Protein AF-A0A6I5IQ86-F1 (afdb_monomer)

Solvent-accessible surface area (backbone atoms only — not comparable to full-atom values): 8772 Å² total; per-residue (Å²): 136,82,84,86,88,88,87,76,89,81,80,79,78,82,77,84,78,80,80,78,80,79,77,79,78,75,82,71,63,74,76,74,50,50,69,42,77,32,47,51,63,33,84,90,76,74,44,55,55,39,35,41,35,24,38,71,92,38,59,31,46,34,41,34,33,64,86,77,75,45,74,50,78,50,37,68,43,56,55,69,88,73,70,22,89,58,73,74,70,95,55,71,70,42,40,25,69,80,40,49,88,61,25,39,69,75,51,67,43,47,54,99,58,35,39,40,33,34,31,45,39,92,88,53,47,30,41,29,39,32,39,64,86,75,60,24,55,32,49,37,76,58,130

Foldseek 3Di:
DDDDDDDDDDPDDPDPDDPDPPPPPPPDPPVVFWPAKEFQQDPVVRDTQKMWTATPVGQWIWIAGPVVRDIDTDQWAPDPPDQADDEDDPDPTGGRRVCPPQKGWDYWYDDPQKIWTWIHHPVAIKIWIARNVSRHIYIDGDD

pLDDT: mean 76.57, std 20.05, range [34.09, 96.0]

Mean predicted aligned error: 13.43 Å

Sequence (143 aa):
MMDLFKKGAFRMRHKRTFTVCLMVVSAHTIASDYRLYASDYSVSTKKEKFAAYVLKDNPCIIVYEFKTEKSVQYCELGNKEKNASSVSGDVSLTNLQRDYPTAYVMDISMWSGDVSFTVATPWSDLSCTIDVKDQEVECEVAK

Structure (mmCIF, N/CA/C/O backbone):
data_AF-A0A6I5IQ86-F1
#
_entry.id   AF-A0A6I5IQ86-F1
#
loop_
_atom_site.group_PDB
_atom_site.id
_atom_site.type_symbol
_atom_site.label_atom_id
_atom_site.label_alt_id
_atom_site.label_comp_id
_atom_site.label_asym_id
_atom_site.label_entity_id
_atom_site.label_seq_id
_atom_site.pdbx_PDB_ins_code
_atom_site.Cartn_x
_atom_site.Cartn_y
_atom_site.Cartn_z
_atom_site.occupancy
_atom_site.B_iso_or_equiv
_atom_site.auth_seq_id
_atom_site.auth_comp_id
_atom_site.auth_asym_id
_atom_site.auth_atom_id
_atom_site.pdbx_PDB_model_num
ATOM 1 N N . MET A 1 1 ? -94.267 -13.489 -23.091 1.00 42.56 1 MET A N 1
ATOM 2 C CA . MET A 1 1 ? -92.961 -13.732 -23.733 1.00 42.56 1 MET A CA 1
ATOM 3 C C . MET A 1 1 ? -92.179 -14.618 -22.777 1.00 42.56 1 MET A C 1
ATOM 5 O O . MET A 1 1 ? -91.931 -14.202 -21.654 1.00 42.56 1 MET A O 1
ATOM 9 N N . MET A 1 2 ? -92.014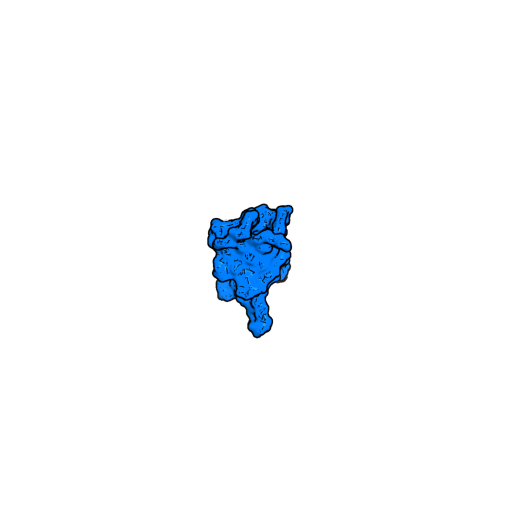 -15.883 -23.161 1.00 34.81 2 MET A N 1
ATOM 10 C CA . MET A 1 2 ? -91.488 -16.982 -22.349 1.00 34.81 2 MET A CA 1
ATOM 11 C C . MET A 1 2 ? -89.955 -16.941 -22.298 1.00 34.81 2 MET A C 1
ATOM 13 O O . MET A 1 2 ? -89.322 -16.748 -23.328 1.00 34.81 2 MET A O 1
ATOM 17 N N . ASP A 1 3 ? -89.436 -17.111 -21.084 1.00 39.88 3 ASP A N 1
ATOM 18 C CA . ASP A 1 3 ? -88.339 -17.988 -20.657 1.00 39.88 3 ASP A CA 1
ATOM 19 C C . ASP A 1 3 ? -86.986 -18.120 -21.396 1.00 39.88 3 ASP A C 1
ATOM 21 O O . ASP A 1 3 ? -86.887 -18.252 -22.610 1.00 39.88 3 ASP A O 1
ATOM 25 N N . LEU A 1 4 ? -85.979 -18.328 -20.527 1.00 42.59 4 LEU A N 1
ATOM 26 C CA . LEU A 1 4 ? -84.715 -19.067 -20.698 1.00 42.59 4 LEU A CA 1
ATOM 27 C C . LEU A 1 4 ? -83.545 -18.360 -21.415 1.00 42.59 4 LEU A C 1
ATOM 29 O O . LEU A 1 4 ? -83.515 -18.231 -22.629 1.00 42.59 4 LEU A O 1
ATOM 33 N N . PHE A 1 5 ? -82.456 -18.081 -20.682 1.00 45.97 5 PHE A N 1
ATOM 34 C CA . PHE A 1 5 ? -81.353 -19.049 -20.577 1.00 45.97 5 PHE A CA 1
ATOM 35 C C . PHE A 1 5 ? -80.316 -18.683 -19.499 1.00 45.97 5 PHE A C 1
ATOM 37 O O . PHE A 1 5 ? -79.873 -17.554 -19.320 1.00 45.97 5 PHE A O 1
ATOM 44 N N . LYS A 1 6 ? -79.936 -19.742 -18.794 1.00 51.56 6 LYS A N 1
ATOM 45 C CA . LYS A 1 6 ? -79.027 -19.902 -17.658 1.00 51.56 6 LYS A CA 1
ATOM 46 C C . LYS A 1 6 ? -77.571 -19.997 -18.140 1.00 51.56 6 LYS A C 1
ATOM 48 O O . LYS A 1 6 ? -77.340 -20.680 -19.132 1.00 51.56 6 LYS A O 1
ATOM 53 N N . LYS A 1 7 ? -76.606 -19.407 -17.419 1.00 47.09 7 LYS A N 1
ATOM 54 C CA . LYS A 1 7 ? -75.146 -19.715 -17.392 1.00 47.09 7 LYS A CA 1
ATOM 55 C C . LYS A 1 7 ? -74.499 -18.709 -16.430 1.00 47.09 7 LYS A C 1
ATOM 57 O O . LYS A 1 7 ? -74.740 -17.525 -16.570 1.00 47.09 7 LYS A O 1
ATOM 62 N N . GLY A 1 8 ? -73.689 -19.013 -15.432 1.00 43.47 8 GLY A N 1
ATOM 63 C CA . GLY A 1 8 ? -73.111 -20.222 -14.867 1.00 43.47 8 GLY A CA 1
ATOM 64 C C . GLY A 1 8 ? -72.074 -19.682 -13.875 1.00 43.47 8 GLY A C 1
ATOM 65 O O . GLY A 1 8 ? -71.210 -18.902 -14.265 1.00 43.47 8 GLY A O 1
ATOM 66 N N . ALA A 1 9 ? -72.216 -19.978 -12.583 1.00 47.69 9 ALA A N 1
ATOM 67 C CA . ALA A 1 9 ? -71.375 -19.398 -11.539 1.00 47.69 9 ALA A CA 1
ATOM 68 C C . ALA A 1 9 ? -69.940 -19.942 -11.631 1.00 47.69 9 ALA A C 1
ATOM 70 O O . ALA A 1 9 ? -69.686 -21.102 -11.303 1.00 47.69 9 ALA A O 1
ATOM 71 N N . PHE A 1 10 ? -68.993 -19.105 -12.057 1.00 44.69 10 PHE A N 1
ATOM 72 C CA . PHE A 1 10 ? -67.575 -19.452 -12.072 1.00 44.69 10 PHE A CA 1
ATOM 73 C C . PHE A 1 10 ? -66.963 -19.148 -10.700 1.00 44.69 10 PHE A C 1
ATOM 75 O O . PHE A 1 10 ? -66.537 -18.036 -10.397 1.00 44.69 10 PHE A O 1
ATOM 82 N N . ARG A 1 11 ? -66.980 -20.151 -9.820 1.00 47.72 11 ARG A N 1
ATOM 83 C CA . ARG A 1 11 ? -66.409 -20.064 -8.473 1.00 47.72 11 ARG A CA 1
ATOM 84 C C . ARG A 1 11 ? -64.884 -20.184 -8.573 1.00 47.72 11 ARG A C 1
ATOM 86 O O . ARG A 1 11 ? -64.344 -21.288 -8.565 1.00 47.72 11 ARG A O 1
ATOM 93 N N . MET A 1 12 ? -64.184 -19.053 -8.682 1.00 49.00 12 MET A N 1
ATOM 94 C CA . MET A 1 12 ? -62.720 -19.020 -8.618 1.00 49.00 12 MET A CA 1
ATOM 95 C C . MET A 1 12 ? -62.241 -19.470 -7.231 1.00 49.00 12 MET A C 1
ATOM 97 O O . MET A 1 12 ? -62.417 -18.776 -6.232 1.00 49.00 12 MET A O 1
ATOM 101 N N . ARG A 1 13 ? -61.615 -20.649 -7.162 1.00 51.94 13 ARG A N 1
ATOM 102 C CA . ARG A 1 13 ? -60.823 -21.070 -6.000 1.00 51.94 13 ARG A CA 1
ATOM 103 C C . ARG A 1 13 ? -59.499 -20.304 -6.024 1.00 51.94 13 ARG A C 1
ATOM 105 O O . ARG A 1 13 ? -58.628 -20.616 -6.831 1.00 51.94 13 ARG A O 1
ATOM 112 N N . HIS A 1 14 ? -59.341 -19.325 -5.136 1.00 46.47 14 HIS A N 1
ATOM 113 C CA . HIS A 1 14 ? -58.048 -18.703 -4.851 1.00 46.47 14 HIS A CA 1
ATOM 114 C C . HIS A 1 14 ? -57.078 -19.753 -4.296 1.00 46.47 14 HIS A C 1
ATOM 116 O O . HIS A 1 14 ? -57.127 -20.111 -3.119 1.00 46.47 14 HIS A O 1
ATOM 122 N N . LYS A 1 15 ? -56.188 -20.261 -5.151 1.00 52.66 15 LYS A N 1
ATOM 123 C CA . LYS A 1 15 ? -54.989 -20.965 -4.701 1.00 52.66 15 LYS A CA 1
ATOM 124 C C . LYS A 1 15 ? -54.020 -19.907 -4.178 1.00 52.66 15 LYS A C 1
ATOM 126 O O . LYS A 1 15 ? -53.472 -19.135 -4.954 1.00 52.66 15 LYS A O 1
ATOM 131 N N . ARG A 1 16 ? -53.853 -19.846 -2.856 1.00 56.22 16 ARG A N 1
ATOM 132 C CA . ARG A 1 16 ? -52.810 -19.048 -2.203 1.00 56.22 16 ARG A CA 1
ATOM 133 C C . ARG A 1 16 ? -51.456 -19.692 -2.504 1.00 56.22 16 ARG A C 1
ATOM 135 O O . ARG A 1 16 ? -51.051 -20.623 -1.818 1.00 56.22 16 ARG A O 1
ATOM 142 N N . THR A 1 17 ? -50.788 -19.246 -3.558 1.00 61.06 17 THR A N 1
ATOM 143 C CA . THR A 1 17 ? -49.380 -19.565 -3.811 1.00 61.06 17 THR A CA 1
ATOM 144 C C . THR A 1 17 ? -48.519 -18.698 -2.899 1.00 61.06 17 THR A C 1
ATOM 146 O O . THR A 1 17 ? -48.407 -17.493 -3.104 1.00 61.06 17 THR A O 1
ATOM 149 N N . PHE A 1 18 ? -47.957 -19.309 -1.855 1.00 52.53 18 PHE A N 1
ATOM 150 C CA . PHE A 1 18 ? -46.910 -18.711 -1.029 1.00 52.53 18 PHE A CA 1
ATOM 151 C C . PHE A 1 18 ? -45.585 -18.836 -1.782 1.00 52.53 18 PHE A C 1
ATOM 153 O O . PHE A 1 18 ? -44.971 -19.901 -1.804 1.00 52.53 18 PHE A O 1
ATOM 160 N N . THR A 1 19 ? -45.164 -17.758 -2.438 1.00 64.62 19 THR A N 1
ATOM 161 C CA . THR A 1 19 ? -43.829 -17.672 -3.034 1.00 64.62 19 THR A CA 1
ATOM 162 C C . THR A 1 19 ? -42.830 -17.425 -1.909 1.00 64.62 19 THR A C 1
ATOM 164 O O . THR A 1 19 ? -42.706 -16.311 -1.407 1.00 64.62 19 THR A O 1
ATOM 167 N N . VAL A 1 20 ? -42.147 -18.483 -1.473 1.00 56.28 20 VAL A N 1
ATOM 168 C CA . VAL A 1 20 ? -41.007 -18.375 -0.558 1.00 56.28 20 VAL A CA 1
ATOM 169 C C . VAL A 1 20 ? -39.832 -17.845 -1.375 1.00 56.28 20 VAL A C 1
ATOM 171 O O . VAL A 1 20 ? -39.235 -18.578 -2.161 1.00 56.28 20 VAL A O 1
ATOM 174 N N . CYS A 1 21 ? -39.530 -16.554 -1.232 1.00 55.97 21 CYS A N 1
ATOM 175 C CA . CYS A 1 21 ? -38.310 -15.969 -1.780 1.00 55.97 21 CYS A CA 1
ATOM 176 C C . CYS A 1 21 ? -37.127 -16.504 -0.965 1.00 55.97 21 CYS A C 1
ATOM 178 O O . CYS A 1 21 ? -36.835 -16.008 0.124 1.00 55.97 21 CYS A O 1
ATOM 180 N N . LEU A 1 22 ? -36.475 -17.553 -1.468 1.00 55.16 22 LEU A N 1
ATOM 181 C CA . LEU A 1 22 ? -35.178 -17.997 -0.968 1.00 55.16 22 LEU A CA 1
ATOM 182 C C . LEU A 1 22 ? -34.155 -16.914 -1.331 1.00 55.16 22 LEU A C 1
ATOM 184 O O . LEU A 1 22 ? -33.595 -16.903 -2.424 1.00 55.16 22 LEU A O 1
ATOM 188 N N . MET A 1 23 ? -33.954 -15.965 -0.420 1.00 54.12 23 MET A N 1
ATOM 189 C CA . MET A 1 23 ? -32.823 -15.046 -0.482 1.00 54.12 23 MET A CA 1
ATOM 190 C C . MET A 1 23 ? -31.579 -15.882 -0.191 1.00 54.12 23 MET A C 1
ATOM 192 O O . MET A 1 23 ? -31.275 -16.187 0.962 1.00 54.12 23 MET A O 1
ATOM 196 N N . VAL A 1 24 ? -30.898 -16.323 -1.247 1.00 55.34 24 VAL A N 1
ATOM 197 C CA . VAL A 1 24 ? -29.578 -16.941 -1.132 1.00 55.34 24 VAL A CA 1
ATOM 198 C C . VAL A 1 24 ? -28.620 -15.829 -0.718 1.00 55.34 24 VAL A C 1
ATOM 200 O O . VAL A 1 24 ? -28.109 -15.089 -1.552 1.00 55.34 24 VAL A O 1
ATOM 203 N N . VAL A 1 25 ? -28.427 -15.663 0.589 1.00 57.19 25 VAL A N 1
ATOM 204 C CA . VAL A 1 25 ? -27.365 -14.812 1.125 1.00 57.19 25 VAL A CA 1
ATOM 205 C C . V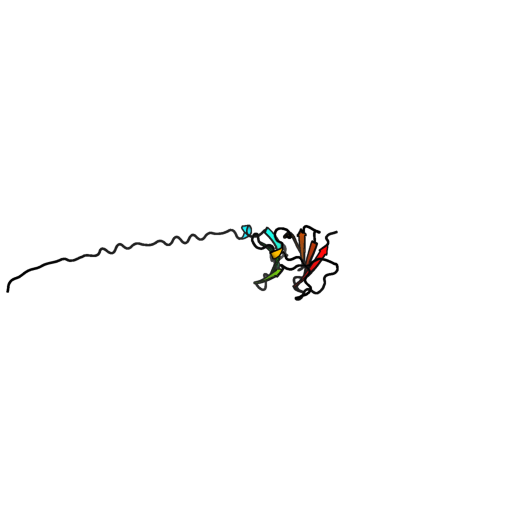AL A 1 25 ? -26.071 -15.591 0.940 1.00 57.19 25 VAL A C 1
ATOM 207 O O . VAL A 1 25 ? -25.705 -16.429 1.762 1.00 57.19 25 VAL A O 1
ATOM 210 N N . SER A 1 26 ? -25.406 -15.380 -0.191 1.00 58.38 26 SER A N 1
ATOM 211 C CA . SER A 1 26 ? -24.057 -15.882 -0.398 1.00 58.38 26 SER A CA 1
ATOM 212 C C . SER A 1 26 ? -23.126 -1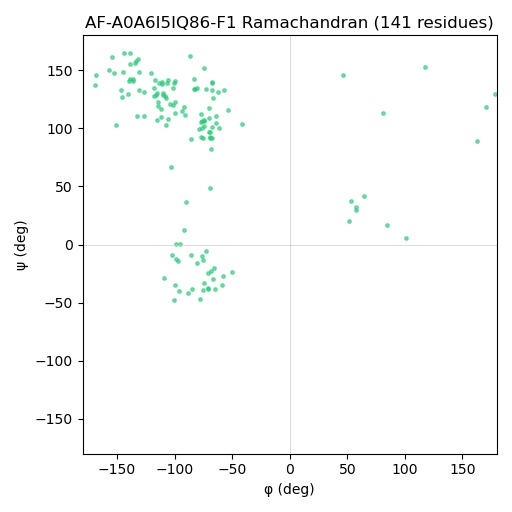5.136 0.554 1.00 58.38 26 SER A C 1
ATOM 214 O O . SER A 1 26 ? -22.755 -13.991 0.306 1.00 58.38 26 SER A O 1
ATOM 216 N N . ALA A 1 27 ? -22.764 -15.780 1.662 1.00 48.66 27 ALA A N 1
ATOM 217 C CA . ALA A 1 27 ? -21.665 -15.349 2.512 1.00 48.66 27 ALA A CA 1
ATOM 218 C C . ALA A 1 27 ? -20.356 -15.553 1.733 1.00 48.66 27 ALA A C 1
ATOM 220 O O . ALA A 1 27 ? -19.709 -16.592 1.843 1.00 48.66 27 ALA A O 1
ATOM 221 N N . HIS A 1 28 ? -20.004 -14.605 0.864 1.00 52.41 28 HIS A N 1
ATOM 222 C CA . HIS A 1 28 ? -18.661 -14.548 0.303 1.00 52.41 28 HIS A CA 1
ATOM 223 C C . HIS A 1 28 ? -17.719 -14.120 1.424 1.00 52.41 28 HIS A C 1
ATOM 225 O O . HIS A 1 28 ? -17.875 -13.074 2.052 1.00 52.41 28 HIS A O 1
ATOM 231 N N . THR A 1 29 ? -16.794 -15.010 1.747 1.00 50.69 29 THR A N 1
ATOM 232 C CA . THR A 1 29 ? -15.731 -14.779 2.711 1.00 50.69 29 THR A CA 1
ATOM 233 C C . THR A 1 29 ? -14.832 -13.664 2.184 1.00 50.69 29 THR A C 1
ATOM 235 O O . THR A 1 29 ? -14.027 -13.910 1.297 1.00 50.69 29 THR A O 1
ATOM 238 N N . ILE A 1 30 ? -14.945 -12.462 2.753 1.00 56.41 30 ILE A N 1
ATOM 239 C CA . ILE A 1 30 ? -14.209 -11.233 2.383 1.00 56.41 30 ILE A CA 1
ATOM 240 C C . ILE A 1 30 ? -12.679 -11.444 2.287 1.00 56.41 30 ILE A C 1
ATOM 242 O O . ILE A 1 30 ? -11.989 -10.749 1.552 1.00 56.41 30 ILE A O 1
ATOM 246 N N . ALA A 1 31 ? -12.129 -12.457 2.967 1.00 54.78 31 ALA A N 1
ATOM 247 C CA . ALA A 1 31 ? -10.713 -12.817 2.879 1.00 54.78 31 ALA A CA 1
ATOM 248 C C . ALA A 1 31 ? -10.271 -13.342 1.495 1.00 54.78 31 ALA A C 1
ATOM 250 O O . ALA A 1 31 ? -9.077 -13.325 1.205 1.00 54.78 31 ALA A O 1
ATOM 251 N N . SER A 1 32 ? -11.187 -13.815 0.636 1.00 68.00 32 SER A N 1
ATOM 252 C CA . SER A 1 32 ? -10.815 -14.362 -0.676 1.00 68.00 32 SER A CA 1
ATOM 253 C C . SER A 1 32 ? -10.439 -13.307 -1.704 1.00 68.00 32 SER A C 1
ATOM 255 O O . SER A 1 32 ? -9.883 -13.678 -2.735 1.00 68.00 32 SER A O 1
ATOM 257 N N . ASP A 1 33 ? -10.727 -12.034 -1.455 1.00 87.94 33 ASP A N 1
ATOM 258 C CA . ASP A 1 33 ? -10.669 -11.004 -2.498 1.00 87.94 33 ASP A CA 1
ATOM 259 C C . ASP A 1 33 ? -9.345 -10.230 -2.470 1.00 87.94 33 ASP A C 1
ATOM 261 O O . ASP A 1 33 ? -8.971 -9.574 -3.445 1.00 87.94 33 ASP A O 1
ATOM 265 N N . TYR A 1 34 ? -8.584 -10.374 -1.383 1.00 90.50 34 TYR A N 1
ATOM 266 C CA . TYR A 1 34 ? -7.258 -9.793 -1.226 1.00 90.50 34 TYR A CA 1
ATOM 267 C C . TYR A 1 34 ? -6.191 -10.669 -1.882 1.00 90.50 34 TYR A C 1
ATOM 269 O O . TYR A 1 34 ? -6.138 -11.886 -1.691 1.00 90.50 34 TYR A O 1
ATOM 277 N N . ARG A 1 35 ? -5.307 -10.026 -2.643 1.00 93.75 35 ARG A N 1
ATOM 278 C CA . ARG A 1 35 ? -4.048 -10.611 -3.109 1.00 93.75 35 ARG A CA 1
ATOM 279 C C . ARG A 1 35 ? -2.938 -10.384 -2.089 1.00 93.75 35 ARG A C 1
ATOM 281 O O . ARG A 1 35 ? -2.166 -11.297 -1.830 1.00 93.75 35 ARG A O 1
ATOM 288 N N . LEU A 1 36 ? -2.881 -9.182 -1.519 1.00 95.38 36 LEU A N 1
ATOM 289 C CA . LEU A 1 36 ? -1.920 -8.777 -0.493 1.00 95.38 36 LEU A CA 1
ATOM 290 C C . LEU A 1 36 ? -2.656 -7.993 0.599 1.00 95.38 36 LEU A C 1
ATOM 292 O O . LEU A 1 36 ? -3.566 -7.227 0.279 1.00 95.38 36 LEU A O 1
ATOM 296 N N . TYR A 1 37 ? -2.262 -8.178 1.861 1.00 94.50 37 TYR A N 1
ATOM 297 C CA . TYR A 1 37 ? -2.797 -7.442 3.013 1.00 94.50 37 TYR A CA 1
ATOM 298 C C . TYR A 1 37 ? -1.715 -7.225 4.083 1.00 94.50 37 TYR A C 1
ATOM 300 O O . TYR A 1 37 ? -1.025 -8.171 4.459 1.00 94.50 37 TYR A O 1
ATOM 308 N N . ALA A 1 38 ? -1.605 -5.999 4.592 1.00 94.81 38 ALA A N 1
ATOM 309 C CA . ALA A 1 38 ? -0.806 -5.636 5.757 1.00 94.81 38 ALA A CA 1
ATOM 310 C C . ALA A 1 38 ? -1.512 -4.531 6.555 1.00 94.81 38 ALA A C 1
ATOM 312 O O . ALA A 1 38 ? -2.206 -3.690 5.992 1.00 94.81 38 ALA A O 1
ATOM 313 N N . SER A 1 39 ? -1.328 -4.516 7.871 1.00 94.06 39 SER A N 1
ATOM 314 C CA . SER A 1 39 ? -1.915 -3.523 8.778 1.00 94.06 39 SER A CA 1
ATOM 315 C C . SER A 1 39 ? -0.946 -3.184 9.911 1.00 94.06 39 SER A C 1
ATOM 317 O O . SER A 1 39 ? 0.011 -3.917 10.159 1.00 94.06 39 SER A O 1
ATOM 319 N N . ASP A 1 40 ? -1.194 -2.088 10.637 1.00 91.88 40 ASP A N 1
ATOM 320 C CA . ASP A 1 40 ? -0.386 -1.669 11.796 1.00 91.88 40 ASP A CA 1
ATOM 321 C C . ASP A 1 40 ? -0.935 -2.285 13.083 1.00 91.88 40 ASP A C 1
ATOM 323 O O . ASP A 1 40 ? -0.957 -1.650 14.142 1.00 91.88 40 ASP A O 1
ATOM 327 N N . TYR A 1 41 ? -1.418 -3.526 12.987 1.00 91.50 41 TYR A N 1
ATOM 328 C CA . TYR A 1 41 ? -2.086 -4.199 14.085 1.00 91.50 41 TYR A CA 1
ATOM 329 C C . TYR A 1 41 ? -1.233 -4.193 15.351 1.00 91.50 41 TYR A C 1
ATOM 331 O O . TYR A 1 41 ? -0.169 -4.807 15.454 1.00 91.50 41 TYR A O 1
ATOM 339 N N . SER A 1 42 ? -1.752 -3.519 16.369 1.00 89.81 42 SER A N 1
ATOM 340 C CA . SER A 1 42 ? -1.139 -3.454 17.682 1.00 89.81 42 SER A CA 1
ATOM 341 C C . SER A 1 42 ? -1.677 -4.586 18.552 1.00 89.81 42 SER A C 1
ATOM 343 O O . SER A 1 42 ? -2.828 -4.556 18.988 1.00 89.81 42 SER A O 1
ATOM 345 N N . VAL A 1 43 ? -0.823 -5.560 18.885 1.00 90.06 43 VAL A N 1
ATOM 346 C CA . VAL A 1 43 ? -1.178 -6.688 19.772 1.00 90.06 43 VAL A CA 1
ATOM 347 C C . VAL A 1 43 ? -1.626 -6.209 21.159 1.00 90.06 43 VAL A C 1
ATOM 349 O O . VAL A 1 43 ? -2.526 -6.798 21.756 1.00 90.06 43 VAL A O 1
ATOM 352 N N . SER A 1 44 ? -1.037 -5.119 21.664 1.00 91.50 44 SER A N 1
ATOM 353 C CA . SER A 1 44 ? -1.360 -4.567 22.984 1.00 91.50 44 SER A CA 1
ATOM 354 C C . SER A 1 44 ? -2.743 -3.918 23.037 1.00 91.50 44 SER A C 1
ATOM 356 O O . SER A 1 44 ? -3.450 -4.067 24.031 1.00 91.50 44 SER A O 1
ATOM 358 N N . THR A 1 45 ? -3.149 -3.218 21.975 1.00 91.81 45 THR A N 1
ATOM 359 C CA . THR A 1 45 ? -4.442 -2.514 21.929 1.00 91.81 45 THR A CA 1
ATOM 360 C C . THR A 1 45 ? -5.532 -3.284 21.188 1.00 91.81 45 THR A C 1
ATOM 362 O O . THR A 1 45 ? -6.703 -2.925 21.312 1.00 91.81 45 THR A O 1
ATOM 365 N N . LYS A 1 46 ? -5.164 -4.348 20.459 1.00 90.81 46 LYS A N 1
ATOM 366 C CA . LYS A 1 46 ? -6.019 -5.117 19.540 1.00 90.81 46 LYS A CA 1
ATOM 367 C C . LYS A 1 46 ? -6.717 -4.234 18.505 1.00 90.81 46 LYS A C 1
ATOM 369 O O . LYS A 1 46 ? -7.894 -4.429 18.204 1.00 90.81 46 LYS A O 1
ATOM 374 N N . LYS A 1 47 ? -6.010 -3.214 18.022 1.00 89.94 47 LYS A N 1
ATOM 375 C CA . LYS A 1 47 ? -6.524 -2.235 17.064 1.00 89.94 47 LYS A CA 1
ATOM 376 C C . LYS A 1 47 ? -5.548 -2.051 15.916 1.00 89.94 47 LYS A C 1
ATOM 378 O O . LYS A 1 47 ? -4.336 -2.111 16.113 1.00 89.94 47 LYS A O 1
ATOM 383 N N . GLU A 1 48 ? -6.124 -1.764 14.762 1.00 90.81 48 GLU A N 1
ATOM 384 C CA . GLU A 1 48 ? -5.454 -1.286 13.557 1.00 90.81 48 GLU A CA 1
ATOM 385 C C . GLU A 1 48 ? -5.898 0.162 13.359 1.00 90.81 48 GLU A C 1
ATOM 387 O O . GLU A 1 48 ? -7.055 0.508 13.625 1.00 90.81 48 GLU A O 1
ATOM 392 N N . LYS A 1 49 ? -4.980 1.031 12.954 1.00 92.12 49 LYS A N 1
ATOM 393 C CA . LYS A 1 49 ? -5.308 2.397 12.534 1.00 92.12 49 LYS A CA 1
ATOM 394 C C . LYS A 1 49 ? -5.345 2.480 11.022 1.00 92.12 49 LYS A C 1
ATOM 396 O O . LYS A 1 49 ? -6.209 3.175 10.488 1.00 92.12 49 LYS A O 1
ATOM 401 N N . PHE A 1 50 ? -4.474 1.725 10.361 1.00 92.88 50 PHE A N 1
ATOM 402 C CA . PHE A 1 50 ? -4.373 1.675 8.918 1.00 92.88 50 PHE A CA 1
ATOM 403 C C . PHE A 1 50 ? -4.278 0.230 8.417 1.00 92.88 50 PHE A C 1
ATOM 405 O O . PHE A 1 50 ? -3.879 -0.682 9.145 1.00 92.88 50 PHE A O 1
ATOM 412 N N . ALA A 1 51 ? -4.641 0.028 7.159 1.00 94.19 51 ALA A N 1
ATOM 413 C CA . ALA A 1 51 ? -4.346 -1.183 6.410 1.00 94.19 51 ALA A CA 1
ATOM 414 C C . ALA A 1 51 ? -3.946 -0.811 4.987 1.00 94.19 51 ALA A C 1
ATOM 416 O O . ALA A 1 51 ? -4.551 0.070 4.384 1.00 94.19 51 ALA A O 1
ATOM 417 N N . ALA A 1 52 ? -2.967 -1.515 4.444 1.00 95.75 52 ALA A N 1
ATOM 418 C CA . ALA A 1 52 ? -2.623 -1.492 3.038 1.00 95.75 52 ALA A CA 1
ATOM 419 C C . ALA A 1 52 ? -2.978 -2.837 2.412 1.00 95.75 52 ALA A C 1
ATOM 421 O O . ALA A 1 52 ? -2.746 -3.896 3.000 1.00 95.75 52 ALA A O 1
ATOM 422 N N . TYR A 1 53 ? -3.547 -2.814 1.214 1.00 95.56 53 TYR A N 1
ATOM 423 C CA . TYR A 1 53 ? -3.913 -4.037 0.517 1.00 95.56 53 TYR A CA 1
ATOM 424 C C . TYR A 1 53 ? -3.960 -3.865 -0.996 1.00 95.56 53 TYR A C 1
ATOM 426 O O . TYR A 1 53 ? -4.073 -2.762 -1.526 1.00 95.56 53 TYR A O 1
ATOM 434 N N . VAL A 1 54 ? -3.898 -5.000 -1.689 1.00 96.00 54 VAL A N 1
ATOM 435 C CA . VAL A 1 54 ? -4.108 -5.117 -3.136 1.00 96.00 54 VAL A CA 1
ATOM 436 C C . VAL A 1 54 ? -5.176 -6.177 -3.353 1.00 96.00 54 VAL A C 1
ATOM 438 O O . VAL A 1 54 ? -5.091 -7.263 -2.773 1.00 96.00 54 VAL A O 1
ATOM 441 N N . LEU A 1 55 ? -6.183 -5.881 -4.169 1.00 94.88 55 LEU A N 1
ATOM 442 C CA . LEU A 1 55 ? -7.253 -6.831 -4.480 1.00 94.88 55 LEU A CA 1
ATOM 443 C C . LEU A 1 55 ? -6.851 -7.725 -5.659 1.00 94.88 55 LEU A C 1
ATOM 445 O O . LEU A 1 55 ? -5.933 -7.414 -6.415 1.00 94.88 55 LEU A O 1
ATOM 449 N N . LYS A 1 56 ? -7.540 -8.852 -5.837 1.00 91.69 56 LYS A N 1
ATOM 450 C CA . LYS A 1 56 ? -7.305 -9.739 -6.989 1.00 91.69 56 LYS A CA 1
ATOM 451 C C . LYS A 1 56 ? -7.657 -9.081 -8.324 1.00 91.69 56 LYS A C 1
ATOM 453 O O . LYS A 1 56 ? -6.906 -9.241 -9.280 1.00 91.69 56 LYS A O 1
ATOM 458 N N . ASP A 1 57 ? -8.735 -8.299 -8.349 1.00 91.44 57 ASP A N 1
ATOM 459 C CA . ASP A 1 57 ? -9.254 -7.650 -9.563 1.00 91.44 57 ASP A CA 1
ATOM 460 C C . ASP A 1 57 ? -8.821 -6.176 -9.700 1.00 91.44 57 ASP A C 1
ATOM 462 O O . ASP A 1 57 ? -9.194 -5.502 -10.659 1.00 91.44 57 ASP A O 1
ATOM 466 N N . ASN A 1 58 ? -8.040 -5.655 -8.745 1.00 93.56 58 ASN A N 1
ATOM 467 C CA . ASN A 1 58 ? -7.497 -4.298 -8.784 1.00 93.56 58 ASN A CA 1
ATOM 468 C C . ASN A 1 58 ? -5.995 -4.328 -8.452 1.00 93.56 58 ASN A C 1
ATOM 470 O O . ASN A 1 58 ? -5.644 -4.583 -7.298 1.00 93.56 58 ASN A O 1
ATOM 474 N N . PRO A 1 59 ? -5.109 -4.058 -9.429 1.00 93.56 59 PRO A N 1
ATOM 475 C CA . PRO A 1 59 ? -3.664 -4.159 -9.240 1.00 93.56 59 PRO A CA 1
ATOM 476 C C . PRO A 1 59 ? -3.056 -2.999 -8.440 1.00 93.56 59 PRO A C 1
ATOM 478 O O . PRO A 1 59 ? -1.884 -3.079 -8.072 1.00 93.56 59 PRO A O 1
ATOM 481 N N . CYS A 1 60 ? -3.818 -1.935 -8.176 1.00 93.81 60 CYS A N 1
ATOM 482 C CA . CYS A 1 60 ? -3.352 -0.783 -7.415 1.00 93.81 60 CYS A CA 1
ATOM 483 C C . CYS A 1 60 ? -3.261 -1.089 -5.917 1.00 93.81 60 CYS A C 1
ATOM 485 O O . CYS A 1 60 ? -4.029 -1.893 -5.382 1.00 93.81 60 CYS A O 1
ATOM 487 N N . ILE A 1 61 ? -2.356 -0.395 -5.227 1.00 94.62 61 ILE A N 1
ATOM 488 C CA . ILE A 1 61 ? -2.283 -0.451 -3.768 1.00 94.62 61 ILE A CA 1
ATOM 489 C C . ILE A 1 61 ? -3.312 0.503 -3.164 1.00 94.62 61 ILE A C 1
ATOM 491 O O . ILE A 1 61 ? -3.476 1.639 -3.612 1.00 94.62 61 ILE A O 1
ATOM 495 N N . ILE A 1 62 ? -4.046 0.022 -2.167 1.00 95.38 62 ILE A N 1
ATOM 496 C CA . ILE A 1 62 ? -5.081 0.775 -1.465 1.00 95.38 62 ILE A CA 1
ATOM 497 C C . ILE A 1 62 ? -4.662 0.889 -0.007 1.00 95.38 62 ILE A C 1
ATOM 499 O O . ILE A 1 62 ? -4.382 -0.121 0.633 1.00 95.38 62 ILE A O 1
ATOM 503 N N . VAL A 1 63 ? -4.655 2.112 0.516 1.00 94.38 63 VAL A N 1
ATOM 504 C CA . VAL A 1 63 ? -4.439 2.400 1.935 1.00 94.38 63 VAL A CA 1
ATOM 505 C C . VAL A 1 63 ? -5.760 2.831 2.548 1.00 94.38 63 VAL A C 1
ATOM 507 O O . VAL A 1 63 ? -6.404 3.754 2.057 1.00 94.38 63 VAL A O 1
ATOM 510 N N . TYR A 1 64 ? -6.170 2.163 3.617 1.00 93.38 64 TYR A N 1
ATOM 511 C CA . TYR A 1 64 ? -7.406 2.403 4.346 1.00 93.38 64 TYR A CA 1
ATOM 512 C C . TYR A 1 64 ? -7.113 2.881 5.766 1.00 93.38 64 TYR A C 1
ATOM 514 O O . TYR A 1 64 ? -6.349 2.245 6.486 1.00 93.38 64 TYR A O 1
ATOM 522 N N . GLU A 1 65 ? -7.747 3.973 6.186 1.00 92.25 65 GLU A N 1
ATOM 523 C CA . GLU A 1 65 ? -7.711 4.478 7.557 1.00 92.25 65 GLU A CA 1
ATOM 524 C C . GLU A 1 65 ? -8.989 4.065 8.300 1.00 92.25 65 GLU A C 1
ATOM 526 O O . GLU A 1 65 ? -10.084 4.563 8.030 1.00 92.25 65 GLU A O 1
ATOM 531 N N . PHE A 1 66 ? -8.850 3.200 9.306 1.00 92.12 66 PHE A N 1
ATOM 532 C CA . PHE A 1 66 ? -9.986 2.657 10.060 1.00 92.12 66 PHE A CA 1
ATOM 533 C C . PHE A 1 66 ? -10.728 3.709 10.884 1.00 92.12 66 PHE A C 1
ATOM 535 O O . PHE A 1 66 ? -11.923 3.572 11.126 1.00 92.12 66 PHE A O 1
ATOM 542 N N . LYS A 1 67 ? -10.036 4.758 11.342 1.00 90.38 67 LYS A N 1
ATOM 543 C CA . LYS A 1 67 ? -10.652 5.808 12.166 1.00 90.38 67 LYS A CA 1
ATOM 544 C C . LYS A 1 67 ? -11.600 6.696 11.359 1.00 90.38 67 LYS A C 1
ATOM 546 O O . LYS A 1 67 ? -12.599 7.159 11.905 1.00 90.38 67 LYS A O 1
ATOM 551 N N . THR A 1 68 ? -11.244 6.994 10.113 1.00 91.75 68 THR A N 1
ATOM 552 C CA . THR A 1 68 ? -11.996 7.912 9.245 1.00 91.75 68 THR A CA 1
ATOM 553 C C . THR A 1 68 ? -12.846 7.185 8.210 1.00 91.75 68 THR A C 1
ATOM 555 O O . THR A 1 68 ? -13.648 7.839 7.549 1.00 91.75 68 THR A O 1
ATOM 558 N N . GLU A 1 69 ? -12.678 5.865 8.084 1.00 92.75 69 GLU A N 1
ATOM 559 C CA . GLU A 1 69 ? -13.309 5.013 7.070 1.00 92.75 69 GLU A CA 1
ATOM 560 C C . GLU A 1 69 ? -13.000 5.468 5.636 1.00 92.75 69 GLU A C 1
ATOM 562 O O . GLU A 1 69 ? -13.812 5.333 4.720 1.00 92.75 69 GLU A O 1
ATOM 567 N N . LYS A 1 70 ? -11.808 6.039 5.430 1.00 91.81 70 LYS A N 1
ATOM 568 C CA . LYS A 1 70 ? -11.360 6.539 4.128 1.00 91.81 70 LYS A CA 1
ATOM 569 C C . LYS A 1 70 ? -10.319 5.619 3.520 1.00 91.81 70 LYS A C 1
ATOM 571 O O . LYS A 1 70 ? -9.428 5.138 4.212 1.00 91.81 70 LYS A O 1
ATOM 576 N N . SER A 1 71 ? -10.403 5.446 2.206 1.00 92.75 71 SER A N 1
ATOM 577 C CA . SER A 1 71 ? -9.385 4.775 1.402 1.00 92.75 71 SER A CA 1
ATOM 578 C C . SER A 1 71 ? -8.764 5.726 0.388 1.00 92.75 71 SER A C 1
ATOM 580 O O . SER A 1 71 ? -9.482 6.499 -0.250 1.00 92.75 71 SER A O 1
ATOM 582 N N . VAL A 1 72 ? -7.460 5.597 0.173 1.00 92.44 72 VAL A N 1
ATOM 583 C CA . VAL A 1 72 ? -6.733 6.214 -0.940 1.00 92.44 72 VAL A CA 1
ATOM 584 C C . VAL A 1 72 ? -6.143 5.102 -1.796 1.00 92.44 72 VAL A C 1
ATOM 586 O O . VAL A 1 72 ? -5.594 4.134 -1.275 1.00 92.44 72 VAL A O 1
A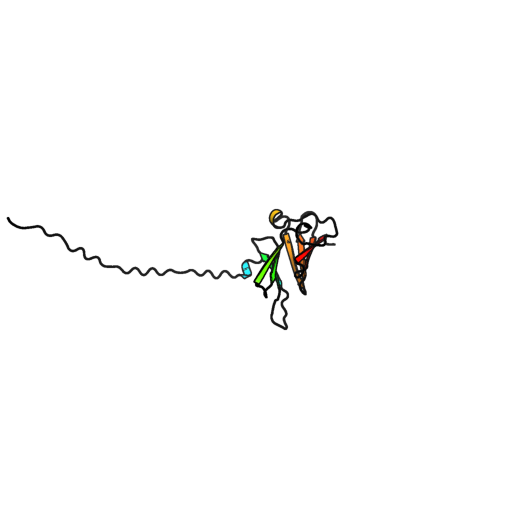TOM 589 N N . GLN A 1 73 ? -6.294 5.223 -3.110 1.00 92.56 73 GLN A N 1
ATOM 590 C CA . GLN A 1 73 ? -5.792 4.256 -4.079 1.00 92.56 73 GLN A CA 1
ATOM 591 C C . GLN A 1 73 ? -4.627 4.869 -4.856 1.00 92.56 73 GLN A C 1
ATOM 593 O O . GLN A 1 73 ? -4.761 5.959 -5.411 1.00 92.56 73 GLN A O 1
ATOM 598 N N . TYR A 1 74 ? -3.520 4.136 -4.937 1.00 91.25 74 TYR A N 1
ATOM 599 C CA . TYR A 1 74 ? -2.303 4.541 -5.631 1.00 91.25 74 TYR A CA 1
ATOM 600 C C . TYR A 1 74 ? -2.066 3.604 -6.817 1.00 91.25 74 TYR A C 1
ATOM 602 O O . TYR A 1 74 ? -1.725 2.430 -6.658 1.00 91.25 74 TYR A O 1
ATOM 610 N N . CYS A 1 75 ? -2.296 4.125 -8.021 1.00 90.06 75 CYS A N 1
ATOM 611 C CA . CYS A 1 75 ? -2.071 3.404 -9.277 1.00 90.06 75 CYS A CA 1
ATOM 612 C C . CYS A 1 75 ? -0.876 3.943 -10.059 1.00 90.06 75 CYS A C 1
ATOM 614 O O . CYS A 1 75 ? -0.267 3.200 -10.822 1.00 90.06 75 CYS A O 1
ATOM 616 N N . GLU A 1 76 ? -0.566 5.228 -9.904 1.00 87.19 76 GLU A N 1
ATOM 617 C CA . GLU A 1 76 ? 0.560 5.880 -10.561 1.00 87.19 76 GLU A CA 1
ATOM 618 C C . GLU A 1 76 ? 1.702 6.013 -9.566 1.00 87.19 76 GLU A C 1
ATOM 620 O O . GLU A 1 76 ? 1.562 6.643 -8.520 1.00 87.19 76 GLU A O 1
ATOM 625 N N . LEU A 1 77 ? 2.825 5.397 -9.903 1.00 82.88 77 LEU A N 1
ATOM 626 C CA . LEU A 1 77 ? 4.040 5.403 -9.112 1.00 82.88 77 LEU A CA 1
ATOM 627 C C . LEU A 1 77 ? 5.063 6.276 -9.832 1.00 82.88 77 LEU A C 1
ATOM 629 O O . LEU A 1 77 ? 5.298 6.104 -11.031 1.00 82.88 77 LEU A O 1
ATOM 633 N N . GLY A 1 78 ? 5.642 7.234 -9.112 1.00 62.97 78 GLY A N 1
ATOM 634 C CA . GLY A 1 78 ? 6.644 8.146 -9.663 1.00 62.97 78 GLY A CA 1
ATOM 635 C C . GLY A 1 78 ? 6.093 9.382 -10.389 1.00 62.97 78 GLY A C 1
ATOM 636 O O . GLY A 1 78 ? 6.844 10.020 -11.124 1.00 62.97 78 GLY A O 1
ATOM 637 N N . ASN A 1 79 ? 4.813 9.751 -10.211 1.00 51.22 79 ASN A N 1
ATOM 638 C CA . ASN A 1 79 ? 4.261 10.978 -10.800 1.00 51.22 79 ASN A CA 1
ATOM 639 C C . ASN A 1 79 ? 4.328 12.170 -9.837 1.00 51.22 79 ASN A C 1
ATOM 641 O O . ASN A 1 79 ? 3.626 12.200 -8.830 1.00 51.22 79 ASN A O 1
ATOM 645 N N . LYS A 1 80 ? 5.128 13.187 -10.189 1.00 48.56 80 LYS A N 1
ATOM 646 C CA . LYS A 1 80 ? 5.176 14.490 -9.495 1.00 48.56 80 LYS A CA 1
ATOM 647 C C . LYS A 1 80 ? 3.941 15.364 -9.753 1.00 48.56 80 LYS A C 1
ATOM 649 O O . LYS A 1 80 ? 3.800 16.416 -9.135 1.00 48.56 80 LYS A O 1
ATOM 654 N N . GLU A 1 81 ? 3.020 14.961 -10.627 1.00 40.75 81 GLU A N 1
ATOM 655 C CA . GLU A 1 81 ? 1.807 15.730 -10.925 1.00 40.75 81 GLU A CA 1
ATOM 656 C C . GLU A 1 81 ? 0.560 15.156 -10.248 1.00 40.75 81 GLU A C 1
ATOM 658 O O . GLU A 1 81 ? -0.368 14.687 -10.904 1.00 40.75 81 GLU A O 1
ATOM 663 N N . LYS A 1 82 ? 0.551 15.229 -8.912 1.00 36.28 82 LYS A N 1
ATOM 664 C CA . LYS A 1 82 ? -0.580 15.595 -8.029 1.00 36.28 82 LYS A CA 1
ATOM 665 C C . LYS A 1 82 ? -0.252 15.117 -6.612 1.00 36.28 82 LYS A C 1
ATOM 667 O O . LYS A 1 82 ? -0.623 14.022 -6.215 1.00 36.28 82 LYS A O 1
ATOM 672 N N . ASN A 1 83 ? 0.417 15.989 -5.859 1.00 35.59 83 ASN A N 1
ATOM 673 C CA . ASN A 1 83 ? 0.681 15.863 -4.420 1.00 35.59 83 ASN A CA 1
ATOM 674 C C . ASN A 1 83 ? 1.571 14.677 -3.987 1.00 35.59 83 ASN A C 1
ATOM 676 O O . ASN A 1 83 ? 1.294 14.057 -2.971 1.00 35.59 83 ASN A O 1
ATOM 680 N N . ALA A 1 84 ? 2.652 14.393 -4.717 1.00 39.88 84 ALA A N 1
ATOM 681 C CA . ALA A 1 84 ? 3.745 13.546 -4.232 1.00 39.88 84 ALA A CA 1
ATOM 682 C C . ALA A 1 84 ? 5.056 14.329 -4.392 1.00 39.88 84 ALA A C 1
ATOM 684 O O . ALA A 1 84 ? 5.456 14.671 -5.509 1.00 39.88 84 ALA A O 1
ATOM 685 N N . SER A 1 85 ? 5.638 14.732 -3.269 1.00 34.09 85 SER A N 1
ATOM 686 C CA . SER A 1 85 ? 6.682 15.741 -3.180 1.00 34.09 85 SER A CA 1
ATOM 687 C C . SER A 1 85 ? 8.099 15.262 -3.509 1.00 34.09 85 SER A C 1
ATOM 689 O O . SER A 1 85 ? 8.893 16.126 -3.813 1.00 34.09 85 SER A O 1
ATOM 691 N N . SER A 1 86 ? 8.495 13.991 -3.572 1.00 39.56 86 SER A N 1
ATOM 692 C CA . SER A 1 86 ? 9.923 13.650 -3.719 1.00 39.56 86 SER A CA 1
ATOM 693 C C . SER A 1 86 ? 10.137 12.330 -4.457 1.00 39.56 86 SER A C 1
ATOM 695 O O . SER A 1 86 ? 10.042 11.245 -3.911 1.00 39.56 86 SER A O 1
ATOM 697 N N . VAL A 1 87 ? 10.515 12.418 -5.734 1.00 44.25 87 VAL A N 1
ATOM 698 C CA . VAL A 1 87 ? 11.141 11.295 -6.453 1.00 44.25 87 VAL A CA 1
ATOM 699 C C . VAL A 1 87 ? 12.586 11.686 -6.727 1.00 44.25 87 VAL A C 1
ATOM 701 O O . VAL A 1 87 ? 12.837 12.687 -7.418 1.00 44.25 87 VAL A O 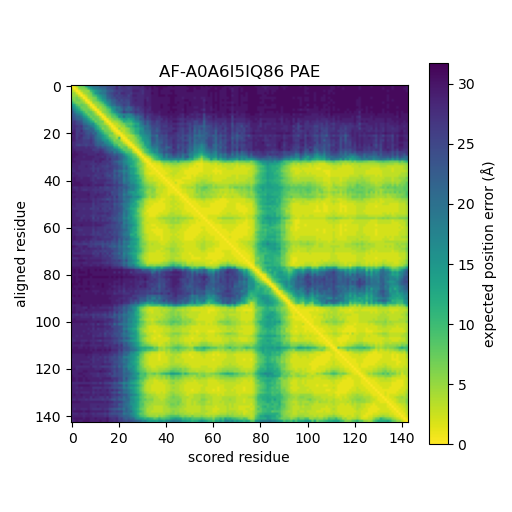1
ATOM 704 N N . SER A 1 88 ? 13.516 10.929 -6.146 1.00 39.97 88 SER A N 1
ATOM 705 C CA . SER A 1 88 ? 14.956 10.987 -6.382 1.00 39.97 88 SER A CA 1
ATOM 706 C C . SER A 1 88 ? 15.372 9.773 -7.227 1.00 39.97 88 SER A C 1
ATOM 708 O O . SER A 1 88 ? 15.382 8.638 -6.769 1.00 39.97 88 SER A O 1
ATOM 710 N N . GLY A 1 89 ? 15.711 10.020 -8.496 1.00 44.66 89 GLY A N 1
ATOM 711 C CA . GLY A 1 89 ? 16.139 8.995 -9.460 1.00 44.66 89 GLY A CA 1
ATOM 712 C C . GLY A 1 89 ? 15.198 8.867 -10.660 1.00 44.66 89 GLY A C 1
ATOM 713 O O . GLY A 1 89 ? 14.016 9.185 -10.564 1.00 44.66 89 GLY A O 1
ATOM 714 N N . ASP A 1 90 ? 15.736 8.425 -11.800 1.00 46.44 90 ASP A N 1
ATOM 715 C CA . ASP A 1 90 ? 15.044 8.227 -13.088 1.00 46.44 90 ASP A CA 1
ATOM 716 C C . ASP A 1 90 ? 14.044 7.048 -13.059 1.00 46.44 90 ASP A C 1
ATOM 718 O O . ASP A 1 90 ? 14.048 6.169 -13.925 1.00 46.44 90 ASP A O 1
ATOM 722 N N . VAL A 1 91 ? 13.184 6.978 -12.042 1.00 53.41 91 VAL A N 1
ATOM 723 C CA . VAL A 1 91 ? 12.121 5.975 -11.978 1.00 53.41 91 VAL A CA 1
ATOM 724 C C . VAL A 1 91 ? 11.019 6.410 -12.936 1.00 53.41 91 VAL A C 1
ATOM 726 O O . VAL A 1 91 ? 10.294 7.375 -12.697 1.00 53.41 91 VAL A O 1
ATOM 729 N N . SER A 1 92 ? 10.926 5.711 -14.066 1.00 56.19 92 SER A N 1
ATOM 730 C CA . SER A 1 92 ? 9.864 5.919 -15.048 1.00 56.19 92 SER A CA 1
ATOM 731 C C . SER A 1 92 ? 8.493 5.739 -14.393 1.00 56.19 92 SER A C 1
ATOM 733 O O . SER A 1 92 ? 8.258 4.752 -13.694 1.00 56.19 92 SER A O 1
ATOM 735 N N . LEU A 1 93 ? 7.593 6.689 -14.665 1.00 64.06 93 LEU A N 1
ATOM 736 C CA . LEU A 1 93 ? 6.167 6.651 -14.332 1.00 64.06 93 LEU A CA 1
ATOM 737 C C . LEU A 1 93 ? 5.581 5.255 -14.589 1.00 64.06 93 LEU A C 1
ATOM 739 O O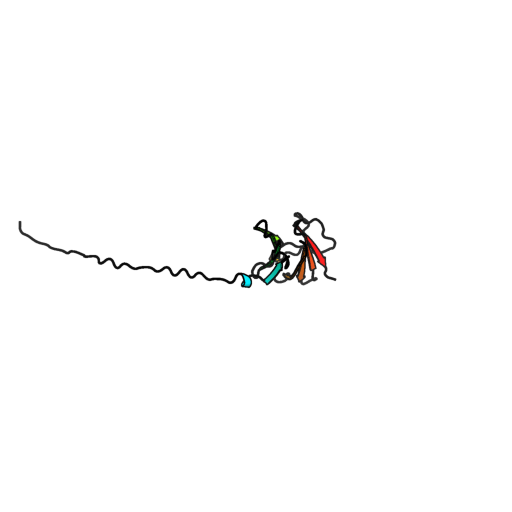 . LEU A 1 93 ? 5.323 4.888 -15.738 1.00 64.06 93 LEU A O 1
ATOM 743 N N . THR A 1 94 ? 5.360 4.486 -13.527 1.00 77.25 94 THR A N 1
ATOM 744 C CA . THR A 1 94 ? 4.771 3.145 -13.617 1.00 77.25 94 THR A CA 1
ATOM 745 C C . THR A 1 94 ? 3.293 3.251 -13.271 1.00 77.25 94 THR A C 1
ATOM 747 O O . THR A 1 94 ? 2.948 3.731 -12.192 1.00 77.25 94 THR A O 1
ATOM 750 N N . ASN A 1 95 ? 2.403 2.828 -14.175 1.00 89.62 95 ASN A N 1
ATOM 751 C CA . ASN A 1 95 ? 0.964 2.829 -13.918 1.00 89.62 95 ASN A CA 1
ATOM 752 C C . ASN A 1 95 ? 0.487 1.387 -13.723 1.00 89.62 95 ASN A C 1
ATOM 754 O O . ASN A 1 95 ? 0.293 0.654 -14.690 1.00 89.62 95 ASN A O 1
ATOM 758 N N . LEU A 1 96 ? 0.255 0.996 -12.470 1.00 89.69 96 LEU A N 1
ATOM 759 C CA . LEU A 1 96 ? -0.130 -0.363 -12.084 1.00 89.69 96 LEU A CA 1
ATOM 760 C C . LEU A 1 96 ? -1.411 -0.845 -12.766 1.00 89.69 96 LEU A C 1
ATOM 762 O O . LEU A 1 96 ? -1.582 -2.043 -12.937 1.00 89.69 96 LEU A O 1
ATOM 766 N N . GLN A 1 97 ? -2.322 0.049 -13.152 1.00 91.56 97 GLN A N 1
ATOM 767 C CA . GLN A 1 97 ? -3.578 -0.348 -13.784 1.00 91.56 97 GLN A CA 1
ATOM 768 C C . GLN A 1 97 ? -3.439 -0.546 -15.294 1.00 91.56 97 GLN A C 1
ATOM 770 O O . GLN A 1 97 ? -4.029 -1.469 -15.850 1.00 91.56 97 GLN A O 1
ATOM 775 N N . ARG A 1 98 ? -2.650 0.305 -15.955 1.00 89.81 98 ARG A N 1
ATOM 776 C CA . ARG A 1 98 ? -2.354 0.209 -17.390 1.00 89.81 98 ARG A CA 1
ATOM 777 C C . ARG A 1 98 ? -1.368 -0.916 -17.692 1.00 89.81 98 ARG A C 1
ATOM 779 O O . ARG A 1 98 ? -1.517 -1.595 -18.702 1.00 89.81 98 ARG A O 1
ATOM 786 N N . ASP A 1 99 ? -0.371 -1.083 -16.830 1.00 89.56 99 ASP A N 1
ATOM 787 C CA . ASP A 1 99 ? 0.786 -1.941 -17.077 1.00 89.56 99 ASP A CA 1
ATOM 788 C C . ASP A 1 99 ? 0.603 -3.347 -16.469 1.00 89.56 99 ASP A C 1
ATOM 790 O O . ASP A 1 99 ? 1.477 -4.197 -16.606 1.00 89.56 99 ASP A O 1
ATOM 794 N N . TYR A 1 100 ? -0.531 -3.643 -15.826 1.00 89.12 100 TYR A N 1
ATOM 795 C CA . TYR A 1 100 ? -0.849 -4.991 -15.342 1.00 89.12 100 TYR A CA 1
ATOM 796 C C . TYR A 1 100 ? -1.076 -5.983 -16.503 1.00 89.12 100 TYR A C 1
ATOM 798 O O . TYR A 1 100 ? -1.746 -5.632 -17.476 1.00 89.12 100 TYR A O 1
ATOM 806 N N . PRO A 1 101 ? -0.598 -7.245 -16.421 1.00 91.25 101 PRO A N 1
ATOM 807 C CA . PRO A 1 101 ? 0.129 -7.885 -15.315 1.00 91.25 101 PRO A CA 1
ATOM 808 C C . PRO A 1 101 ? 1.655 -7.763 -15.419 1.00 91.25 101 PRO A C 1
ATOM 810 O O . PRO A 1 101 ? 2.384 -8.477 -14.740 1.00 91.25 101 PRO A O 1
ATOM 813 N N . THR A 1 102 ? 2.150 -6.905 -16.303 1.00 89.81 102 THR A N 1
ATOM 814 C CA . THR A 1 102 ? 3.578 -6.710 -16.553 1.00 89.81 102 THR A CA 1
ATOM 815 C C . THR A 1 102 ? 4.258 -5.922 -15.429 1.00 89.81 102 THR A C 1
ATOM 817 O O . THR A 1 102 ? 5.404 -6.219 -15.103 1.00 89.81 102 THR A O 1
ATOM 820 N N . ALA A 1 103 ? 3.544 -4.981 -14.803 1.00 89.31 103 ALA A N 1
ATOM 821 C CA . ALA A 1 103 ? 3.926 -4.343 -13.549 1.00 89.31 103 ALA A CA 1
ATOM 822 C C . ALA A 1 103 ? 2.918 -4.676 -12.441 1.00 89.31 103 ALA A C 1
ATOM 824 O O . ALA A 1 103 ? 1.708 -4.524 -12.632 1.00 89.31 103 ALA A O 1
ATOM 825 N N . TYR A 1 104 ? 3.392 -5.146 -11.286 1.00 92.94 104 TYR A N 1
ATOM 826 C CA . TYR A 1 104 ? 2.515 -5.528 -10.176 1.00 92.94 104 TYR A CA 1
ATOM 827 C C . TYR A 1 104 ? 3.221 -5.490 -8.820 1.00 92.94 104 TYR A C 1
ATOM 829 O O . TYR A 1 104 ? 4.414 -5.754 -8.706 1.00 92.94 104 TYR A O 1
ATOM 837 N N . VAL A 1 105 ? 2.451 -5.215 -7.766 1.00 94.69 105 VAL A N 1
ATOM 838 C CA . VAL A 1 105 ? 2.944 -5.240 -6.378 1.00 94.69 105 VAL A CA 1
ATOM 839 C C . VAL A 1 105 ? 3.282 -6.6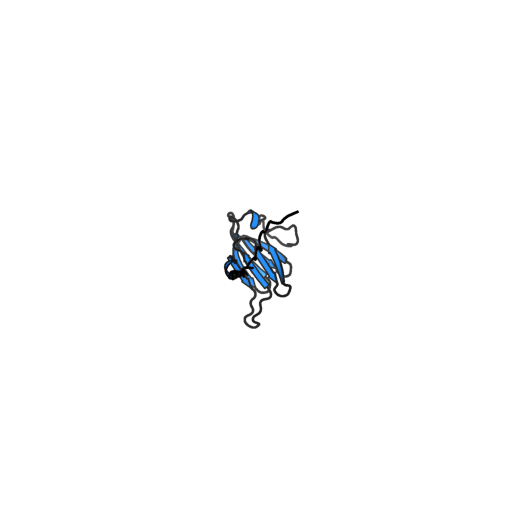79 -5.966 1.00 94.69 105 VAL A C 1
ATOM 841 O O . VAL A 1 105 ? 2.482 -7.585 -6.205 1.00 94.69 105 VAL A O 1
ATOM 844 N N . MET A 1 106 ? 4.434 -6.929 -5.360 1.00 93.81 106 MET A N 1
ATOM 845 C CA . MET A 1 106 ? 4.850 -8.277 -4.950 1.00 93.81 106 MET A CA 1
ATOM 846 C C . MET A 1 106 ? 4.628 -8.531 -3.467 1.00 93.81 106 MET A C 1
ATOM 848 O O . MET A 1 106 ? 4.051 -9.548 -3.086 1.00 93.81 106 MET A O 1
ATOM 852 N N . ASP A 1 107 ? 5.056 -7.586 -2.646 1.00 94.12 107 ASP A N 1
ATOM 853 C CA . ASP A 1 107 ? 4.980 -7.632 -1.197 1.00 94.12 107 ASP A CA 1
ATOM 854 C C . ASP A 1 107 ? 4.476 -6.294 -0.677 1.00 94.12 107 ASP A C 1
ATOM 856 O O . ASP A 1 107 ? 4.573 -5.274 -1.356 1.00 94.12 107 ASP A O 1
ATOM 860 N N . ILE A 1 108 ? 3.896 -6.329 0.517 1.00 95.38 108 ILE A N 1
ATOM 861 C CA . ILE A 1 108 ? 3.550 -5.133 1.266 1.00 95.38 108 ILE A CA 1
ATOM 862 C C . ILE A 1 108 ? 3.894 -5.365 2.730 1.00 95.38 108 ILE A C 1
ATOM 864 O O . ILE A 1 108 ? 3.693 -6.449 3.284 1.00 95.38 108 ILE A O 1
ATOM 868 N N . SER A 1 109 ? 4.388 -4.321 3.366 1.00 94.38 109 SER A N 1
ATOM 869 C CA . SER A 1 109 ? 4.644 -4.257 4.791 1.00 94.38 109 SER A CA 1
ATOM 870 C C . SER A 1 109 ? 4.208 -2.892 5.295 1.00 94.38 109 SER A C 1
ATOM 872 O O . SER A 1 109 ? 4.110 -1.930 4.532 1.00 94.38 109 SER A O 1
ATOM 874 N N . MET A 1 110 ? 3.881 -2.813 6.579 1.00 91.44 110 MET A N 1
ATOM 875 C CA . MET A 1 110 ? 3.384 -1.575 7.148 1.00 91.44 110 MET A CA 1
ATOM 876 C C . MET A 1 110 ? 3.954 -1.366 8.539 1.00 91.44 110 MET A C 1
ATOM 878 O O . MET A 1 110 ? 3.901 -2.264 9.382 1.00 91.44 110 MET A O 1
ATOM 882 N N . TRP A 1 111 ? 4.501 -0.179 8.779 1.00 85.19 111 TRP A N 1
ATOM 883 C CA . TRP A 1 111 ? 5.125 0.164 10.048 1.00 85.19 111 TRP A CA 1
ATOM 884 C C . TRP A 1 111 ? 4.898 1.633 10.383 1.00 85.19 111 TRP A C 1
ATOM 886 O O . TRP A 1 111 ? 5.222 2.511 9.603 1.00 85.19 111 TRP A O 1
ATOM 896 N N . SER A 1 112 ? 4.369 1.919 11.576 1.00 81.38 112 SER A N 1
ATOM 897 C CA . SER A 1 112 ? 4.243 3.283 12.132 1.00 81.38 112 SER A CA 1
ATOM 898 C C . SER A 1 112 ? 3.572 4.356 11.248 1.00 81.38 112 SER A C 1
ATOM 900 O O . SER A 1 112 ? 3.701 5.541 11.550 1.00 81.38 112 SER A O 1
ATOM 902 N N . GLY A 1 113 ? 2.781 3.965 10.245 1.00 82.44 113 GLY A N 1
ATOM 903 C CA . GLY A 1 113 ? 2.143 4.900 9.310 1.00 82.44 113 GLY A CA 1
ATOM 904 C C . GLY A 1 113 ? 2.847 5.019 7.960 1.00 82.44 113 GLY A C 1
ATOM 905 O O . GLY A 1 113 ? 2.397 5.813 7.147 1.00 82.44 113 GLY A O 1
ATOM 906 N N . ASP A 1 114 ? 3.867 4.200 7.716 1.00 91.12 114 ASP A N 1
ATOM 907 C CA . ASP A 1 114 ? 4.492 4.023 6.410 1.00 91.12 114 ASP A CA 1
ATOM 908 C C . ASP A 1 114 ? 4.079 2.670 5.827 1.00 91.12 114 ASP A C 1
ATOM 910 O O . ASP A 1 114 ? 4.006 1.660 6.542 1.00 91.12 114 ASP A O 1
ATOM 914 N N . VAL A 1 115 ? 3.803 2.645 4.525 1.00 94.38 115 VAL A N 1
ATOM 915 C CA . VAL A 1 115 ? 3.524 1.421 3.764 1.00 94.38 115 VAL A CA 1
ATOM 916 C C . VAL A 1 115 ? 4.679 1.191 2.806 1.00 94.38 115 VAL A C 1
ATOM 918 O O . VAL A 1 115 ? 4.808 1.919 1.828 1.00 94.38 115 VAL A O 1
ATOM 921 N N . SER A 1 116 ? 5.490 0.166 3.049 1.00 94.81 116 SER A N 1
ATOM 922 C CA . SER A 1 116 ? 6.589 -0.213 2.156 1.00 94.81 116 SER A CA 1
ATOM 923 C C . SER A 1 116 ? 6.184 -1.406 1.300 1.00 94.81 116 SER A C 1
ATOM 925 O O . SER A 1 116 ? 5.613 -2.371 1.811 1.00 94.81 116 SER A O 1
ATOM 927 N N . PHE A 1 117 ? 6.466 -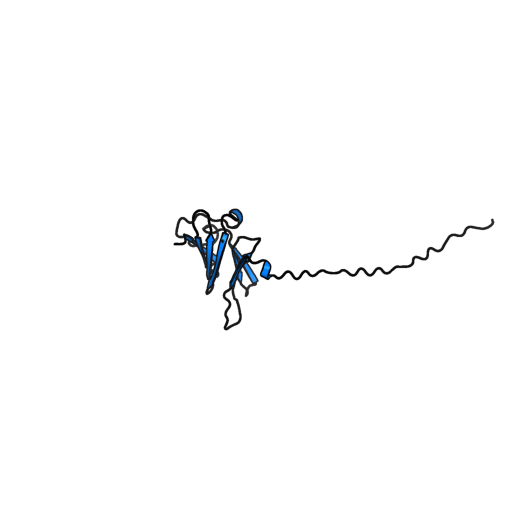1.350 0.003 1.00 94.88 117 PHE A N 1
ATOM 928 C CA . PHE A 1 117 ? 6.075 -2.381 -0.952 1.00 94.88 117 PHE A CA 1
ATOM 929 C C . PHE A 1 117 ? 7.024 -2.440 -2.143 1.00 94.88 117 PHE A C 1
ATOM 931 O O . PHE A 1 117 ? 7.520 -1.411 -2.601 1.00 94.88 117 PHE A O 1
ATOM 938 N N . THR A 1 118 ? 7.216 -3.637 -2.690 1.00 93.88 118 THR A N 1
ATOM 939 C CA . THR A 1 118 ? 7.982 -3.820 -3.929 1.00 93.88 118 THR A CA 1
ATOM 940 C C . THR A 1 118 ? 7.055 -3.960 -5.129 1.00 93.88 118 THR A C 1
ATOM 942 O O . THR A 1 118 ? 6.025 -4.638 -5.068 1.00 93.88 118 THR A O 1
ATOM 945 N N . VAL A 1 119 ? 7.436 -3.362 -6.254 1.00 92.56 119 VAL A N 1
ATOM 946 C CA . VAL A 1 119 ? 6.763 -3.512 -7.546 1.00 92.56 119 VAL A CA 1
ATOM 947 C C . VAL A 1 119 ? 7.692 -4.212 -8.521 1.00 92.56 119 VAL A C 1
ATOM 949 O O . VAL A 1 119 ? 8.756 -3.694 -8.848 1.00 92.56 119 VAL A O 1
ATOM 952 N N . ALA A 1 120 ? 7.261 -5.372 -9.010 1.00 91.38 120 ALA A N 1
ATOM 953 C CA . ALA A 1 120 ? 7.918 -6.042 -10.121 1.00 91.38 120 ALA A CA 1
ATOM 954 C C . ALA A 1 120 ? 7.626 -5.286 -11.410 1.00 91.38 120 ALA A C 1
ATOM 956 O O . ALA A 1 120 ? 6.465 -4.979 -11.688 1.00 91.38 120 ALA A 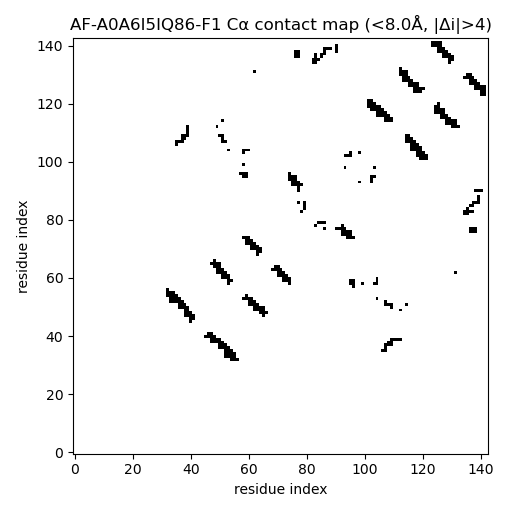O 1
ATOM 957 N N . THR A 1 121 ? 8.655 -5.045 -12.217 1.00 88.62 121 THR A N 1
ATOM 958 C CA . THR A 1 121 ? 8.515 -4.554 -13.594 1.00 88.62 121 THR A CA 1
ATOM 959 C C . THR A 1 121 ? 9.514 -5.279 -14.509 1.00 88.62 121 THR A C 1
ATOM 961 O O . THR A 1 121 ? 10.461 -5.891 -14.018 1.00 88.62 121 THR A O 1
ATOM 964 N N . PRO A 1 122 ? 9.369 -5.218 -15.846 1.00 84.56 122 PRO A N 1
ATOM 965 C CA . PRO A 1 122 ? 10.306 -5.881 -16.759 1.00 84.56 122 PRO A CA 1
ATOM 966 C C . PRO A 1 122 ? 11.709 -5.279 -16.783 1.00 84.56 122 PRO A C 1
ATOM 968 O O . PRO A 1 122 ? 12.639 -5.940 -17.239 1.00 84.56 122 PRO A O 1
ATOM 971 N N . TRP A 1 123 ? 11.850 -4.009 -16.397 1.00 81.19 123 TRP A N 1
ATOM 972 C CA . TRP A 1 123 ? 13.114 -3.277 -16.480 1.00 81.19 123 TRP A CA 1
ATOM 973 C C . TRP A 1 123 ? 13.876 -3.296 -15.157 1.00 81.19 123 TRP A C 1
ATOM 975 O O . TRP A 1 123 ? 15.096 -3.446 -15.171 1.00 81.19 123 TRP A O 1
ATOM 985 N N . SER A 1 124 ? 13.175 -3.164 -14.030 1.00 83.56 124 SER A N 1
ATOM 986 C CA . SER A 1 124 ? 13.766 -3.231 -12.691 1.00 83.56 124 SER A CA 1
ATOM 987 C C . SER A 1 124 ? 12.698 -3.337 -11.607 1.00 83.56 124 SER A C 1
ATOM 989 O O . SER A 1 124 ? 11.657 -2.682 -11.699 1.00 83.56 124 SER A O 1
ATOM 991 N N . ASP A 1 125 ? 12.988 -4.053 -10.528 1.00 87.06 125 ASP A N 1
ATOM 992 C CA . ASP A 1 125 ? 12.141 -4.002 -9.338 1.00 87.06 125 ASP A CA 1
ATOM 993 C C . ASP A 1 125 ? 12.232 -2.617 -8.681 1.00 87.06 125 ASP A C 1
ATOM 995 O O . ASP A 1 125 ? 13.304 -2.006 -8.610 1.00 87.06 125 ASP A O 1
ATOM 999 N N . LEU A 1 126 ? 11.091 -2.105 -8.226 1.00 88.69 126 LEU A N 1
ATOM 1000 C CA . LEU A 1 126 ? 10.989 -0.819 -7.542 1.00 88.69 126 LEU A CA 1
ATOM 1001 C C . LEU A 1 126 ? 10.656 -1.051 -6.073 1.00 88.69 126 LEU A C 1
ATOM 1003 O O . LEU A 1 126 ? 9.684 -1.737 -5.770 1.00 88.69 126 LEU A O 1
ATOM 1007 N N . SER A 1 127 ? 11.428 -0.447 -5.178 1.00 90.81 127 SER A N 1
ATOM 1008 C CA . SER A 1 127 ? 11.107 -0.338 -3.758 1.00 90.81 127 SER A CA 1
ATOM 1009 C C . SER A 1 127 ? 10.354 0.968 -3.539 1.00 90.81 127 SER A C 1
ATOM 1011 O O . SER A 1 127 ? 10.885 2.040 -3.825 1.00 90.81 127 SER A O 1
ATOM 1013 N N . CYS A 1 128 ? 9.116 0.887 -3.065 1.00 91.06 128 CYS A N 1
ATOM 1014 C CA . CYS A 1 128 ? 8.248 2.037 -2.865 1.00 91.06 128 CYS A CA 1
ATOM 1015 C C . CYS A 1 128 ? 7.823 2.175 -1.403 1.00 91.06 128 CYS A C 1
ATOM 1017 O O . CYS A 1 128 ? 7.629 1.183 -0.699 1.00 91.06 128 CYS A O 1
ATOM 1019 N N . THR A 1 129 ? 7.631 3.414 -0.960 1.00 91.88 129 THR A N 1
ATOM 1020 C CA . THR A 1 129 ? 7.081 3.756 0.352 1.00 91.88 129 THR A CA 1
ATOM 1021 C C . THR A 1 129 ? 5.968 4.782 0.190 1.00 91.88 129 THR A C 1
ATOM 1023 O O . THR A 1 129 ? 6.125 5.756 -0.542 1.00 91.88 129 THR A O 1
ATOM 1026 N N . ILE A 1 130 ? 4.835 4.559 0.855 1.00 91.06 130 ILE A N 1
ATOM 1027 C CA . ILE A 1 130 ? 3.782 5.563 1.024 1.00 91.06 130 ILE A CA 1
ATOM 1028 C C . ILE A 1 130 ? 3.850 6.099 2.450 1.00 91.06 130 ILE A C 1
ATOM 1030 O O . ILE A 1 130 ? 3.656 5.323 3.390 1.00 91.06 130 ILE A O 1
ATOM 1034 N N . ASP A 1 131 ? 4.045 7.409 2.598 1.00 89.50 131 ASP A N 1
ATOM 1035 C CA . ASP A 1 131 ? 3.746 8.108 3.849 1.00 89.50 131 ASP A CA 1
ATOM 1036 C C . ASP A 1 131 ? 2.227 8.306 3.921 1.00 89.50 131 ASP A C 1
ATOM 1038 O O . ASP A 1 131 ? 1.624 9.038 3.130 1.00 89.50 131 ASP A O 1
ATOM 1042 N N . VAL A 1 132 ? 1.569 7.623 4.860 1.00 86.81 132 VAL A N 1
ATOM 1043 C CA . VAL A 1 132 ? 0.102 7.644 4.961 1.00 86.81 132 VAL A CA 1
ATOM 1044 C C . VAL A 1 132 ? -0.425 8.994 5.460 1.00 86.81 132 VAL A C 1
ATOM 1046 O O . VAL A 1 132 ? -1.577 9.339 5.181 1.00 86.81 132 VAL A O 1
ATOM 1049 N N . LYS A 1 133 ? 0.381 9.771 6.194 1.00 83.81 133 LYS A N 1
ATOM 1050 C CA . LYS A 1 133 ? -0.023 11.091 6.703 1.00 83.81 133 LYS A CA 1
ATOM 1051 C C . LYS A 1 133 ? 0.052 12.142 5.611 1.00 83.81 133 LYS A C 1
ATOM 1053 O O . LYS A 1 133 ? -0.906 12.897 5.448 1.00 83.81 133 LYS A O 1
ATOM 1058 N N . ASP A 1 134 ? 1.162 12.156 4.885 1.00 84.75 134 ASP A N 1
ATOM 1059 C CA . ASP A 1 134 ? 1.419 13.135 3.830 1.00 84.75 134 ASP A CA 1
ATOM 1060 C C . ASP A 1 134 ? 0.812 12.700 2.484 1.00 84.75 134 ASP A C 1
ATOM 1062 O O . ASP A 1 134 ? 0.693 13.500 1.559 1.00 84.75 134 ASP A O 1
ATOM 1066 N N . GLN A 1 135 ? 0.320 11.455 2.413 1.00 83.81 135 GLN A N 1
ATOM 1067 C CA . GLN A 1 135 ? -0.279 10.826 1.232 1.00 83.81 135 GLN A CA 1
ATOM 1068 C C . GLN A 1 135 ? 0.667 10.800 0.031 1.00 83.81 135 GLN A C 1
ATOM 1070 O O . GLN A 1 135 ? 0.232 10.789 -1.121 1.00 83.81 135 GLN A O 1
ATOM 1075 N N . GLU A 1 136 ? 1.958 10.747 0.319 1.00 84.44 136 GLU A N 1
ATOM 1076 C CA . GLU A 1 136 ? 3.029 10.817 -0.652 1.00 84.44 136 GLU A CA 1
ATOM 1077 C C . GLU A 1 136 ? 3.559 9.420 -0.948 1.00 84.44 136 GLU A C 1
ATOM 1079 O O . GLU A 1 136 ? 3.693 8.603 -0.042 1.00 84.44 136 GLU A O 1
ATOM 1084 N N . VAL A 1 137 ? 3.842 9.145 -2.223 1.00 86.19 137 VAL A N 1
ATOM 1085 C CA . VAL A 1 137 ? 4.471 7.898 -2.658 1.00 86.19 137 VAL A CA 1
ATOM 1086 C C . VAL A 1 137 ? 5.847 8.192 -3.233 1.00 86.19 137 VAL A C 1
ATOM 1088 O O . VAL A 1 137 ? 5.986 8.940 -4.202 1.00 86.19 137 VAL A O 1
ATOM 1091 N N . GLU A 1 138 ? 6.856 7.557 -2.656 1.00 86.56 138 GLU A N 1
ATOM 1092 C CA . GLU A 1 138 ? 8.233 7.599 -3.125 1.00 86.56 138 GLU A CA 1
ATOM 1093 C C . GLU A 1 138 ? 8.625 6.209 -3.619 1.00 86.56 138 GLU A C 1
ATOM 1095 O O . GLU A 1 138 ? 8.276 5.206 -3.000 1.00 86.56 138 GLU A O 1
ATOM 1100 N N . CYS A 1 139 ? 9.340 6.135 -4.737 1.00 86.19 139 CYS A N 1
ATOM 1101 C CA . CYS A 1 139 ? 9.846 4.878 -5.274 1.00 86.19 139 CYS A CA 1
ATOM 1102 C C . CYS A 1 139 ? 11.289 5.052 -5.729 1.00 86.19 139 CYS A C 1
ATOM 1104 O O . CYS A 1 139 ? 11.634 6.052 -6.359 1.00 86.19 139 CYS A O 1
ATOM 1106 N N . GLU A 1 140 ? 12.099 4.034 -5.479 1.00 85.31 140 GLU A N 1
ATOM 1107 C CA . GLU A 1 140 ? 13.474 3.919 -5.944 1.00 85.31 140 GLU A CA 1
ATOM 1108 C C . GLU A 1 140 ? 13.709 2.542 -6.572 1.00 85.31 140 GLU A C 1
ATOM 1110 O O . GLU A 1 140 ? 12.963 1.592 -6.337 1.00 85.31 140 GLU A O 1
ATOM 1115 N N . VAL A 1 141 ? 14.747 2.421 -7.399 1.00 84.31 141 VAL A N 1
ATOM 1116 C CA . VAL A 1 141 ? 15.160 1.113 -7.924 1.00 84.31 141 VAL A CA 1
ATOM 1117 C C . VAL A 1 141 ? 15.682 0.269 -6.762 1.00 84.31 141 VAL A C 1
ATOM 1119 O O . VAL A 1 141 ? 16.573 0.712 -6.033 1.00 84.31 141 VAL A O 1
ATOM 1122 N N . ALA A 1 142 ? 15.136 -0.936 -6.589 1.00 79.19 142 ALA A N 1
ATOM 1123 C CA . ALA A 1 142 ? 15.591 -1.861 -5.557 1.00 79.19 142 ALA A CA 1
ATOM 1124 C C . ALA A 1 142 ? 17.067 -2.239 -5.804 1.00 79.19 142 ALA A C 1
ATOM 1126 O O . ALA A 1 142 ? 17.451 -2.548 -6.935 1.00 79.19 142 ALA A O 1
ATOM 1127 N N . LYS A 1 143 ? 17.901 -2.154 -4.760 1.00 67.94 143 LYS A N 1
ATOM 1128 C CA . LYS A 1 143 ? 19.344 -2.451 -4.821 1.00 67.94 143 LYS A CA 1
ATOM 1129 C C . LYS A 1 143 ? 19.654 -3.935 -4.694 1.00 67.94 143 LYS A C 1
ATOM 1131 O O . LYS A 1 143 ? 18.967 -4.612 -3.900 1.00 67.94 143 LYS A O 1
#

Nearest PDB structures (foldseek):
  7ne5-assembly1_A  TM=5.833E-01  e=1.117E-01  Serratia proteamaculans
  7yx7-assembly1_A  TM=4.095E-01  e=1.728E-01  Serratia proteamaculans
  2iy2-assembly1_A  TM=6.638E-01  e=2.009E+00  Escherichia coli
  2gop-assembly1_B  TM=3.282E-01  e=1.927E-01  Pyrococcus furiosus
  3u1w-assembly2_C  TM=3.535E-01  e=4.610E-01  Parabacteroides distasonis ATCC 8503

Radius of gyration: 29.03 Å; Cα contacts (8 Å, |Δi|>4): 245; chains: 1; bounding box: 112×37×47 Å

Secondary structure (DSSP, 8-state):
-----------------------------GGGSEEEEEE--BTTTTB-SEEEEEESS--SEEEEETTTTEEEEE-EES--SSS-----S----EETTTSTTTSEEEEEEEETTEEEEEEE-SS--EEEEEETTTTEEEEEE--